Protein AF-A0AAV5A5K4-F1 (afdb_monomer)

Organism: NCBI:txid1419009

pLDDT: mean 89.03, std 18.65, range [32.34, 98.81]

Foldseek 3Di:
DDDDDDDDDDDPDDDFDKFFWWWKAAPVQGEIDTASDPVVLVCCVPPVRIGTPGTQAIAGADDDPQKAFWWWKAAPVLREIDIASDPVVVVCCVPPVRIGTPGGRHIFGADDDPQKAFWWWWAAPVSRYIDTHSDPVVVVVVVVVRIHTPGTRGIGHGHPDDSPDPPPPPDD

Mean predicted aligned error: 7.13 Å

Secondary structure (DSSP, 8-state):
-PPP-------------EEEEEEEEETTTTEEEEES-HHHHHHHHHHS-PEEEEEEEEEESS--TTEEEEEEEEETTTTEEEEES-HHHHHHHHHHS--EEEEEEEEEESS--TT-EEEEEEEETTTTEEEEES-HHHHHHHHHTTPEEEEEEEEEB-TT--TT--------

Structure (mmCIF, N/CA/C/O backbone):
data_AF-A0AAV5A5K4-F1
#
_entry.id   AF-A0AAV5A5K4-F1
#
loop_
_atom_site.group_PDB
_atom_site.id
_atom_site.type_symbol
_atom_site.label_atom_id
_atom_site.label_alt_id
_atom_site.label_comp_id
_atom_site.label_asym_id
_atom_site.label_entity_id
_atom_site.label_seq_id
_atom_site.pdbx_PDB_ins_code
_atom_site.Cartn_x
_atom_site.Cartn_y
_atom_site.Cartn_z
_atom_site.occupancy
_atom_site.B_iso_or_equiv
_atom_site.auth_seq_id
_atom_site.auth_comp_id
_atom_site.auth_asym_id
_atom_site.auth_atom_id
_atom_site.pdbx_PDB_model_num
ATOM 1 N N . MET A 1 1 ? -46.025 -7.151 33.402 1.00 42.62 1 MET A N 1
ATOM 2 C CA . MET A 1 1 ? -44.939 -8.029 32.920 1.00 42.62 1 MET A CA 1
ATOM 3 C C . MET A 1 1 ? -43.964 -7.141 32.166 1.00 42.62 1 MET A C 1
ATOM 5 O O . MET A 1 1 ? -44.207 -6.838 31.008 1.00 42.62 1 MET A O 1
ATOM 9 N N . SER A 1 2 ? -42.960 -6.606 32.864 1.00 39.00 2 SER A N 1
ATOM 10 C CA . SER A 1 2 ? -41.936 -5.749 32.254 1.00 39.00 2 SER A CA 1
ATOM 11 C C . SER A 1 2 ? -40.884 -6.629 31.598 1.00 39.00 2 SER A C 1
ATOM 13 O O . SER A 1 2 ? -40.325 -7.503 32.257 1.00 39.00 2 SER A O 1
ATOM 15 N N . GLN A 1 3 ? -40.636 -6.408 30.311 1.00 32.34 3 GLN A N 1
ATOM 16 C CA . GLN A 1 3 ? -39.497 -6.987 29.606 1.00 32.34 3 GLN A CA 1
ATOM 17 C C . GLN A 1 3 ? -38.243 -6.160 29.929 1.00 32.34 3 GLN A C 1
ATOM 19 O O . GLN A 1 3 ? -38.334 -4.930 29.944 1.00 32.34 3 GLN A O 1
ATOM 24 N N . PRO A 1 4 ? -37.086 -6.785 30.200 1.00 38.81 4 PRO A N 1
ATOM 25 C CA . PRO A 1 4 ? -35.849 -6.046 30.370 1.00 38.81 4 PRO A CA 1
ATOM 26 C C . PRO A 1 4 ? -35.344 -5.543 29.013 1.00 38.81 4 PRO A C 1
ATOM 28 O O . PRO A 1 4 ? -35.124 -6.312 28.080 1.00 38.81 4 PRO A O 1
ATOM 31 N N . HIS A 1 5 ? -35.156 -4.228 28.937 1.00 35.59 5 HIS A N 1
ATOM 32 C CA . HIS A 1 5 ? -34.361 -3.549 27.924 1.00 35.59 5 HIS A CA 1
ATOM 33 C C . HIS A 1 5 ? -32.911 -4.037 28.068 1.00 35.59 5 HIS A C 1
ATOM 35 O O . HIS A 1 5 ? -32.256 -3.736 29.063 1.00 35.59 5 HIS A O 1
ATOM 41 N N . THR A 1 6 ? -32.396 -4.800 27.106 1.00 37.47 6 THR A N 1
ATOM 42 C CA . THR A 1 6 ? -30.953 -5.041 27.006 1.00 37.47 6 THR A CA 1
ATOM 43 C C . THR A 1 6 ? -30.311 -3.784 26.436 1.00 37.47 6 THR A C 1
ATOM 45 O O . THR A 1 6 ? -30.417 -3.506 25.241 1.00 37.47 6 THR A O 1
ATOM 48 N N . THR A 1 7 ? -29.701 -2.987 27.304 1.00 36.94 7 THR A N 1
ATOM 49 C CA . THR A 1 7 ? -28.782 -1.913 26.925 1.00 36.94 7 THR A CA 1
ATOM 50 C C . THR A 1 7 ? -27.572 -2.526 26.226 1.00 36.94 7 THR A C 1
ATOM 52 O O . THR A 1 7 ? -26.907 -3.390 26.794 1.00 36.94 7 THR A O 1
ATOM 55 N N . SER A 1 8 ? -27.296 -2.105 24.989 1.00 40.84 8 SER A N 1
ATOM 56 C CA . SER A 1 8 ? -26.030 -2.408 24.326 1.00 40.84 8 SER A CA 1
ATOM 57 C C . SER A 1 8 ? -24.922 -1.666 25.066 1.00 40.84 8 SER A C 1
ATOM 59 O O . SER A 1 8 ? -24.833 -0.441 24.983 1.00 40.84 8 SER A O 1
ATOM 61 N N . GLU A 1 9 ? -24.106 -2.396 25.815 1.00 39.88 9 GLU A N 1
ATOM 62 C CA . GLU A 1 9 ? -22.885 -1.853 26.396 1.00 39.88 9 GLU A CA 1
ATOM 63 C C . GLU A 1 9 ? -21.951 -1.418 25.260 1.00 39.88 9 GLU A C 1
ATOM 65 O O . GLU A 1 9 ? -21.497 -2.220 24.440 1.00 39.88 9 GLU A O 1
ATOM 70 N N . SER A 1 10 ? -21.697 -0.116 25.194 1.00 40.78 10 SER A N 1
ATOM 71 C CA . SER A 1 10 ? -20.616 0.475 24.420 1.00 40.78 10 SER A CA 1
ATOM 72 C C . SER A 1 10 ? -19.288 -0.081 24.935 1.00 40.78 10 SER A C 1
ATOM 74 O O . SER A 1 10 ? -18.905 0.191 26.072 1.00 40.78 10 SER A O 1
ATOM 76 N N . LYS A 1 11 ? -18.571 -0.856 24.115 1.00 39.72 11 LYS A N 1
ATOM 77 C CA . LYS A 1 11 ? -17.197 -1.268 24.430 1.00 39.72 11 LYS A CA 1
ATOM 78 C C . LYS A 1 11 ? -16.243 -0.087 24.247 1.00 39.72 11 LYS A C 1
ATOM 80 O O . LYS A 1 11 ? -15.640 0.076 23.190 1.00 39.72 11 LYS A O 1
ATOM 85 N N . GLU A 1 12 ? -16.110 0.730 25.283 1.00 41.34 12 GLU A N 1
ATOM 86 C CA . GLU A 1 12 ? -14.943 1.592 25.466 1.00 41.34 12 GLU A CA 1
ATOM 87 C C . GLU A 1 12 ? -13.700 0.733 25.766 1.00 41.34 12 GLU A C 1
ATOM 89 O O . GLU A 1 12 ? -13.736 -0.161 26.611 1.00 41.34 12 GLU A O 1
ATOM 94 N N . GLY A 1 13 ? -12.588 1.020 25.078 1.00 51.56 13 GLY A N 1
ATOM 95 C CA . GLY A 1 13 ? -11.242 0.767 25.607 1.00 51.56 13 GLY A CA 1
ATOM 96 C C . GLY A 1 13 ? -10.570 -0.587 25.342 1.00 51.56 13 GLY A C 1
ATOM 97 O O . GLY A 1 13 ? -9.774 -1.013 26.175 1.00 51.56 13 GLY A O 1
ATOM 98 N N . GLN A 1 14 ? -10.802 -1.268 24.213 1.00 49.69 14 GLN A N 1
ATOM 99 C CA . GLN A 1 14 ? -9.920 -2.387 23.844 1.00 49.69 14 GLN A CA 1
ATOM 100 C C . GLN A 1 14 ? -8.641 -1.861 23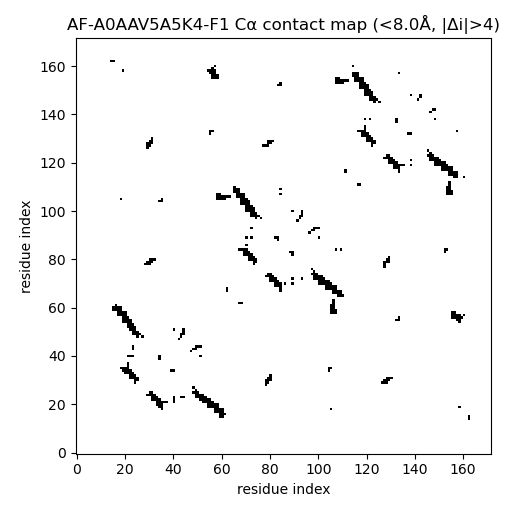.173 1.00 49.69 14 GLN A C 1
ATOM 102 O O . GLN A 1 14 ? -8.684 -1.357 22.053 1.00 49.69 14 GLN A O 1
ATOM 107 N N . ALA A 1 15 ? -7.497 -1.995 23.849 1.00 66.06 15 ALA A N 1
ATOM 108 C CA . ALA A 1 15 ? -6.194 -1.795 23.224 1.00 66.06 15 ALA A CA 1
ATOM 109 C C . ALA A 1 15 ? -5.975 -2.896 22.173 1.00 66.06 15 ALA A C 1
ATOM 111 O O . ALA A 1 15 ? -5.924 -4.082 22.504 1.00 66.06 15 ALA A O 1
ATOM 112 N N . TYR A 1 16 ? -5.889 -2.509 20.903 1.00 79.81 16 TYR A N 1
ATOM 113 C CA . TYR A 1 16 ? -5.593 -3.429 19.809 1.00 79.81 16 TYR A CA 1
ATOM 114 C C . TYR A 1 16 ? -4.083 -3.501 19.581 1.00 79.81 16 TYR A C 1
ATOM 116 O O . TYR A 1 16 ? -3.404 -2.475 19.560 1.00 79.81 16 TYR A O 1
ATOM 124 N N . GLU A 1 17 ? -3.553 -4.709 19.379 1.00 90.75 17 GLU A N 1
ATOM 125 C CA . GLU A 1 17 ? -2.177 -4.874 18.907 1.00 90.75 17 GLU A CA 1
ATOM 126 C C . GLU A 1 17 ? -2.065 -4.343 17.473 1.00 90.75 17 GLU A C 1
ATOM 128 O O . GLU A 1 17 ? -2.820 -4.753 16.584 1.00 90.75 17 GLU A O 1
ATOM 133 N N . LEU A 1 18 ? -1.107 -3.443 17.251 1.00 94.56 18 LEU A N 1
ATOM 134 C CA . LEU A 1 18 ? -0.827 -2.859 15.945 1.00 94.56 18 LEU A CA 1
ATOM 135 C C . LEU A 1 18 ? 0.551 -3.304 15.455 1.00 94.56 18 LEU A C 1
ATOM 137 O O . LEU A 1 18 ? 1.520 -3.283 16.214 1.00 94.56 18 LEU A O 1
ATOM 141 N N . TYR A 1 19 ? 0.644 -3.640 14.174 1.00 96.94 19 TYR A N 1
ATOM 142 C CA . TYR A 1 19 ? 1.912 -3.723 13.465 1.00 96.94 19 TYR A CA 1
ATOM 143 C C . TYR A 1 19 ? 2.330 -2.349 12.951 1.00 96.94 19 TYR A C 1
ATOM 145 O O . TYR A 1 19 ? 1.491 -1.580 12.478 1.00 96.94 19 TYR A O 1
ATOM 153 N N . SER A 1 20 ? 3.631 -2.072 12.977 1.00 97.81 20 SER A N 1
ATOM 154 C CA . SER A 1 20 ? 4.222 -1.039 12.125 1.00 97.81 20 SER A CA 1
ATOM 155 C C . SER A 1 20 ? 4.271 -1.555 10.690 1.00 97.81 20 SER A C 1
ATOM 157 O O . SER A 1 20 ? 4.712 -2.677 10.470 1.00 97.81 20 SER A O 1
ATOM 159 N N . LEU A 1 21 ? 3.843 -0.743 9.726 1.00 98.31 21 LEU A N 1
ATOM 160 C CA . LEU A 1 21 ? 4.004 -1.026 8.303 1.00 98.31 21 LEU A CA 1
ATOM 161 C C . LEU A 1 21 ? 5.272 -0.323 7.810 1.00 98.31 21 LEU A C 1
ATOM 163 O O . LEU A 1 21 ? 5.264 0.883 7.561 1.00 98.31 21 LEU A O 1
ATOM 167 N N . TYR A 1 22 ? 6.373 -1.062 7.748 1.00 98.62 22 TYR A N 1
ATOM 168 C CA . TYR A 1 22 ? 7.670 -0.576 7.292 1.00 98.62 22 TYR A CA 1
ATOM 169 C C . TYR A 1 22 ? 7.707 -0.492 5.770 1.00 98.62 22 TYR A C 1
ATOM 171 O O . TYR A 1 22 ? 7.257 -1.425 5.113 1.00 98.62 22 TYR A O 1
ATOM 179 N N . ARG A 1 23 ? 8.275 0.585 5.224 1.00 98.50 23 ARG A N 1
ATOM 180 C CA . ARG A 1 23 ? 8.441 0.821 3.783 1.00 98.50 23 ARG A CA 1
ATOM 181 C C . ARG A 1 23 ? 9.911 0.810 3.400 1.00 98.50 23 ARG A C 1
ATOM 183 O O . ARG A 1 23 ? 10.750 1.379 4.111 1.00 98.50 23 ARG A O 1
ATOM 190 N N . ALA A 1 24 ? 10.228 0.201 2.269 1.00 98.00 24 ALA A N 1
ATOM 191 C CA . ALA A 1 24 ? 11.541 0.305 1.654 1.00 98.00 24 ALA A CA 1
ATOM 192 C C . ALA A 1 24 ? 11.423 0.390 0.129 1.00 98.00 24 ALA A C 1
ATOM 194 O O . ALA A 1 24 ? 10.447 -0.079 -0.449 1.00 98.00 24 ALA A O 1
ATOM 195 N N . TRP A 1 25 ? 12.430 0.996 -0.495 1.00 97.06 25 TRP A N 1
ATOM 196 C CA . TRP A 1 25 ? 12.497 1.256 -1.933 1.00 97.06 25 TRP A CA 1
ATOM 197 C C . TRP A 1 25 ? 13.787 0.699 -2.528 1.00 97.06 25 TRP A C 1
ATOM 199 O O . TRP A 1 25 ? 14.861 0.896 -1.951 1.00 97.06 25 TRP A O 1
ATOM 209 N N . SER A 1 26 ? 13.710 0.078 -3.702 1.00 94.00 26 SER A N 1
ATOM 210 C CA . SER A 1 26 ? 14.886 -0.280 -4.495 1.00 94.00 26 SER A CA 1
ATOM 211 C C . SER A 1 26 ? 14.948 0.522 -5.794 1.00 94.00 26 SER A C 1
ATOM 213 O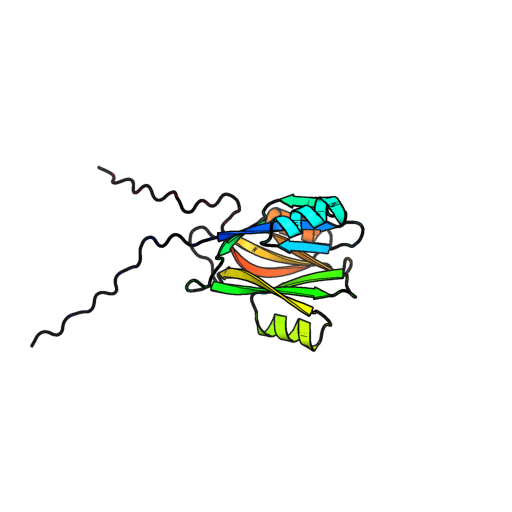 O . SER A 1 26 ? 14.000 0.575 -6.565 1.00 94.00 26 SER A O 1
ATOM 215 N N . SER A 1 27 ? 16.097 1.147 -6.070 1.00 90.44 27 SER A N 1
ATOM 216 C CA . SER A 1 27 ? 16.324 1.863 -7.334 1.00 90.44 27 SER A CA 1
ATOM 217 C C . SER A 1 27 ? 16.906 0.983 -8.442 1.00 90.44 27 SER A C 1
ATOM 219 O O . SER A 1 27 ? 16.823 1.350 -9.614 1.00 90.44 27 SER A O 1
ATOM 221 N N . SER A 1 28 ? 17.523 -0.151 -8.093 1.00 88.44 28 SER A N 1
ATOM 222 C CA . SER A 1 28 ? 18.079 -1.115 -9.056 1.00 88.44 28 SER A CA 1
ATOM 223 C C . SER A 1 28 ? 16.997 -2.003 -9.666 1.00 88.44 28 SER A C 1
ATOM 225 O O . SER A 1 28 ? 17.129 -2.440 -10.808 1.00 88.44 28 SER A O 1
ATOM 227 N N . CYS A 1 29 ? 15.924 -2.225 -8.914 1.00 83.44 29 CYS A N 1
ATOM 228 C CA . CYS A 1 29 ? 14.674 -2.816 -9.353 1.00 83.44 29 CYS A CA 1
ATOM 229 C C . CYS A 1 29 ? 13.553 -1.925 -8.809 1.00 83.44 29 CYS A C 1
ATOM 231 O O . CYS A 1 29 ? 13.278 -2.037 -7.621 1.00 83.44 29 CYS A O 1
ATOM 233 N N . PRO A 1 30 ? 13.003 -0.999 -9.618 1.00 88.62 30 PRO A N 1
ATOM 234 C CA . PRO A 1 30 ? 11.970 -0.059 -9.185 1.00 88.62 30 PRO A CA 1
ATOM 235 C C . PRO A 1 30 ? 10.794 -0.764 -8.492 1.00 88.62 30 PRO A C 1
ATOM 237 O O . PRO A 1 30 ? 9.889 -1.231 -9.166 1.00 88.62 30 PRO A O 1
ATOM 240 N N . ASP A 1 31 ? 10.853 -0.862 -7.164 1.00 93.19 31 ASP A N 1
ATOM 241 C CA . ASP A 1 31 ? 9.903 -1.591 -6.321 1.00 93.19 31 ASP A CA 1
ATOM 242 C C . ASP A 1 31 ? 9.854 -0.960 -4.926 1.00 93.19 31 ASP A C 1
ATOM 244 O O . ASP A 1 31 ? 10.882 -0.823 -4.240 1.00 93.19 31 ASP A O 1
ATOM 248 N N . HIS A 1 32 ? 8.651 -0.584 -4.501 1.00 96.31 32 HIS A N 1
ATOM 249 C CA . HIS A 1 32 ? 8.327 -0.299 -3.113 1.00 96.31 32 HIS A CA 1
ATOM 250 C C . HIS A 1 32 ? 7.654 -1.511 -2.479 1.00 96.31 32 HIS A C 1
ATOM 252 O O . HIS A 1 32 ? 6.558 -1.912 -2.869 1.00 96.31 32 HIS A O 1
ATOM 258 N N . PHE A 1 33 ? 8.220 -2.000 -1.377 1.00 97.12 33 PHE A N 1
ATOM 259 C CA . PHE A 1 33 ? 7.546 -3.004 -0.563 1.00 97.12 33 PHE A CA 1
ATOM 260 C C . PHE A 1 33 ? 7.250 -2.502 0.848 1.00 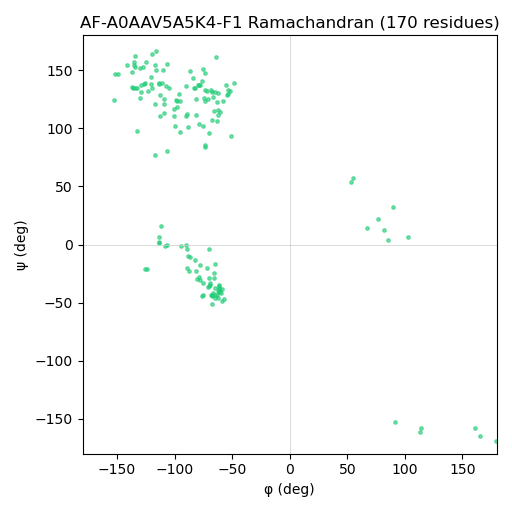97.12 33 PHE A C 1
ATOM 262 O O . PHE A 1 33 ? 7.908 -1.607 1.393 1.00 97.12 33 PHE A O 1
ATOM 269 N N . TYR A 1 34 ? 6.214 -3.108 1.425 1.00 98.44 34 TYR A N 1
ATOM 270 C CA . TYR A 1 34 ? 5.637 -2.779 2.712 1.00 98.44 34 TYR A CA 1
ATOM 271 C C . TYR A 1 34 ? 5.510 -4.059 3.530 1.00 98.44 34 TYR A C 1
ATOM 273 O O . TYR A 1 34 ? 4.909 -5.044 3.096 1.00 98.44 34 TYR A O 1
ATOM 281 N N . THR A 1 35 ? 6.066 -4.060 4.733 1.00 98.50 35 THR A N 1
ATOM 282 C CA . THR A 1 35 ? 6.050 -5.244 5.593 1.00 98.50 35 THR A CA 1
ATOM 283 C C . THR A 1 35 ? 5.725 -4.903 7.035 1.00 98.50 35 THR A C 1
ATOM 285 O O . THR A 1 35 ? 6.052 -3.826 7.525 1.00 98.50 35 THR A O 1
ATOM 288 N N . ASN A 1 36 ? 5.074 -5.837 7.725 1.00 97.94 36 ASN A N 1
ATOM 289 C CA . ASN A 1 36 ? 4.914 -5.813 9.175 1.00 97.94 36 ASN A CA 1
ATOM 290 C C . ASN A 1 36 ? 6.063 -6.517 9.920 1.00 97.94 36 ASN A C 1
ATOM 292 O O . ASN A 1 36 ? 6.084 -6.527 11.152 1.00 97.94 36 ASN A O 1
ATOM 296 N N . ASN A 1 37 ? 6.996 -7.125 9.185 1.00 98.12 37 ASN A N 1
ATOM 297 C CA . ASN A 1 37 ? 8.109 -7.888 9.714 1.00 98.12 37 ASN A CA 1
ATOM 298 C C . ASN A 1 37 ? 9.384 -7.035 9.694 1.00 98.12 37 ASN A C 1
ATOM 300 O O . ASN A 1 37 ? 9.944 -6.748 8.635 1.00 98.12 37 ASN A O 1
ATOM 304 N N . PHE A 1 38 ? 9.851 -6.648 10.881 1.00 97.56 38 PHE A N 1
ATOM 305 C CA . PHE A 1 38 ? 11.065 -5.847 11.024 1.00 97.56 38 PHE A CA 1
ATOM 306 C C . PHE A 1 38 ? 12.308 -6.565 10.480 1.00 97.56 38 PHE A C 1
ATOM 308 O O . PHE A 1 38 ? 13.127 -5.924 9.830 1.00 97.56 38 PHE A O 1
ATOM 315 N N . ASP A 1 39 ? 12.414 -7.884 10.660 1.00 98.38 39 ASP A N 1
ATOM 316 C CA . ASP A 1 39 ? 13.569 -8.659 10.197 1.00 98.38 39 ASP A CA 1
ATOM 317 C C . ASP A 1 39 ? 13.616 -8.734 8.660 1.00 98.38 39 ASP A C 1
ATOM 319 O O . ASP A 1 39 ? 14.691 -8.697 8.062 1.00 98.38 39 ASP A O 1
ATOM 323 N N . GLU A 1 40 ? 12.454 -8.795 7.994 1.00 98.19 40 GLU A N 1
ATOM 324 C CA . GLU A 1 40 ? 12.365 -8.729 6.526 1.00 98.19 40 GLU A CA 1
ATOM 325 C C . GLU A 1 40 ? 12.834 -7.363 6.015 1.00 98.19 40 GLU A C 1
ATOM 327 O O . GLU A 1 40 ? 13.645 -7.285 5.090 1.00 98.19 40 GLU A O 1
ATOM 332 N N . TRP A 1 41 ? 12.360 -6.289 6.651 1.00 98.44 41 TRP A N 1
ATOM 333 C CA . TRP A 1 41 ? 12.753 -4.923 6.315 1.00 98.44 41 TRP A CA 1
ATOM 334 C C . TRP A 1 41 ? 14.253 -4.685 6.538 1.00 98.44 41 TRP A C 1
ATOM 336 O O . TRP A 1 41 ? 14.937 -4.156 5.661 1.00 98.44 41 TRP A O 1
ATOM 346 N N . GLU A 1 42 ? 14.788 -5.130 7.677 1.00 98.31 42 GLU A N 1
ATOM 347 C CA . GLU A 1 42 ? 16.209 -5.018 8.008 1.00 98.31 42 GLU A CA 1
ATOM 348 C C . GLU A 1 42 ? 17.077 -5.821 7.030 1.00 98.31 42 GLU A C 1
ATOM 350 O O . GLU A 1 42 ? 18.081 -5.312 6.523 1.00 98.31 42 GLU A O 1
ATOM 355 N N . ASN A 1 43 ? 16.672 -7.048 6.694 1.00 98.06 43 ASN A N 1
ATOM 356 C CA . ASN A 1 43 ? 17.373 -7.861 5.708 1.00 98.06 43 ASN A CA 1
ATOM 357 C C . ASN A 1 43 ? 17.382 -7.203 4.320 1.00 98.06 43 ASN A C 1
ATOM 359 O O . ASN A 1 43 ? 18.415 -7.211 3.648 1.00 98.06 43 ASN A O 1
ATOM 363 N N . ALA A 1 44 ? 16.267 -6.604 3.893 1.00 96.62 44 ALA A N 1
ATOM 364 C CA . ALA A 1 44 ? 16.199 -5.933 2.600 1.00 96.62 44 ALA A CA 1
ATOM 365 C C . ALA A 1 44 ? 17.207 -4.779 2.492 1.00 96.62 44 ALA A C 1
ATOM 367 O O . ALA A 1 44 ? 17.874 -4.621 1.466 1.00 96.62 44 ALA A O 1
ATOM 368 N N . ILE A 1 45 ? 17.365 -4.015 3.573 1.00 97.38 45 ILE A N 1
ATOM 369 C CA . ILE A 1 45 ? 18.266 -2.861 3.619 1.00 97.38 45 ILE A CA 1
ATOM 370 C C . ILE A 1 45 ? 19.726 -3.289 3.726 1.00 97.38 45 ILE A C 1
ATOM 372 O O . ILE A 1 45 ? 20.588 -2.750 3.035 1.00 97.38 45 ILE A O 1
ATOM 376 N N . ASN A 1 46 ? 20.010 -4.272 4.578 1.00 97.38 46 ASN A N 1
ATOM 377 C CA . ASN A 1 46 ? 21.382 -4.670 4.867 1.00 97.38 46 ASN A CA 1
ATOM 378 C C . ASN A 1 46 ? 21.973 -5.595 3.799 1.00 97.38 46 ASN A C 1
ATOM 380 O O . ASN A 1 46 ? 23.183 -5.572 3.583 1.00 97.38 46 ASN A O 1
ATOM 384 N N . ASN A 1 47 ? 21.136 -6.397 3.131 1.00 97.00 47 ASN A N 1
ATOM 385 C CA . ASN A 1 47 ? 21.607 -7.488 2.277 1.00 97.00 47 ASN A CA 1
ATOM 386 C C . ASN A 1 47 ? 21.075 -7.444 0.839 1.00 97.00 47 ASN A C 1
ATOM 388 O O . ASN A 1 47 ? 21.690 -8.056 -0.032 1.00 97.00 47 ASN A O 1
ATOM 392 N N . LEU A 1 48 ? 19.959 -6.754 0.567 1.00 94.31 48 LEU A N 1
ATOM 393 C CA . LEU A 1 48 ? 19.292 -6.798 -0.746 1.00 94.31 48 LEU A CA 1
ATOM 394 C C . LEU A 1 48 ? 19.330 -5.465 -1.511 1.00 94.31 48 LEU A C 1
ATOM 396 O O . LEU A 1 48 ? 18.817 -5.387 -2.623 1.00 94.31 48 LEU A O 1
ATOM 400 N N . GLY A 1 49 ? 19.966 -4.430 -0.951 1.00 94.56 49 GLY A N 1
ATOM 401 C CA . GLY A 1 49 ? 20.177 -3.146 -1.628 1.00 94.56 49 GLY A CA 1
ATOM 402 C C . GLY A 1 49 ? 18.984 -2.187 -1.589 1.00 94.56 49 GLY A C 1
ATOM 403 O O . GLY A 1 49 ? 19.003 -1.179 -2.295 1.00 94.56 49 GLY A O 1
ATOM 404 N N . TYR A 1 50 ? 17.973 -2.464 -0.762 1.00 96.81 50 TYR A N 1
ATOM 405 C CA . TYR A 1 50 ? 16.868 -1.536 -0.544 1.00 96.81 50 TYR A CA 1
ATOM 406 C C . TYR A 1 50 ? 17.297 -0.369 0.350 1.00 96.81 50 TYR A C 1
ATOM 408 O O . TYR A 1 50 ? 18.138 -0.491 1.240 1.00 96.81 50 TYR A O 1
ATOM 416 N N . LYS A 1 51 ? 16.658 0.780 0.159 1.00 97.94 51 LYS A N 1
ATOM 417 C CA . LYS A 1 51 ? 16.719 1.912 1.074 1.00 97.94 51 LYS A CA 1
ATOM 418 C C . LYS A 1 51 ? 15.494 1.886 1.980 1.00 97.94 51 LYS A C 1
ATOM 420 O O . LYS A 1 51 ? 14.365 1.936 1.501 1.00 97.94 51 LYS A O 1
ATOM 425 N N . GLY A 1 52 ? 15.720 1.865 3.289 1.00 97.38 52 GLY A N 1
ATOM 426 C CA . GLY A 1 52 ? 14.652 2.013 4.271 1.00 97.38 52 GLY A CA 1
ATOM 427 C C . GLY A 1 52 ? 14.049 3.411 4.235 1.00 97.38 52 GLY A C 1
ATOM 428 O O . GLY A 1 52 ? 14.775 4.405 4.291 1.00 97.38 52 GLY A O 1
ATOM 429 N N . GLU A 1 53 ? 12.722 3.483 4.181 1.00 97.62 53 GLU A N 1
ATOM 430 C CA . GLU A 1 53 ? 11.967 4.742 4.164 1.00 97.62 53 GLU A CA 1
ATOM 431 C C . GLU A 1 53 ? 11.129 4.954 5.433 1.00 97.62 53 GLU A C 1
ATOM 433 O O . GLU A 1 53 ? 10.394 5.931 5.554 1.00 97.62 53 GLU A O 1
ATOM 438 N N . GLY A 1 54 ? 11.293 4.069 6.420 1.00 96.69 54 GLY A N 1
ATOM 439 C CA . GLY A 1 54 ? 10.693 4.182 7.744 1.00 96.69 54 GLY A CA 1
ATOM 440 C C . GLY A 1 54 ? 9.335 3.494 7.848 1.00 96.69 54 GLY A C 1
ATOM 441 O O . GLY A 1 54 ? 9.073 2.502 7.174 1.00 96.69 54 GLY A O 1
ATOM 442 N N . ILE A 1 55 ? 8.491 3.994 8.751 1.00 98.12 55 ILE A N 1
ATOM 443 C CA . ILE A 1 55 ? 7.163 3.441 9.040 1.00 98.12 55 ILE A CA 1
ATOM 444 C C . ILE A 1 55 ? 6.119 4.293 8.320 1.00 98.12 55 ILE A C 1
ATOM 446 O O . ILE A 1 55 ? 5.951 5.467 8.651 1.00 98.12 55 ILE A O 1
ATOM 450 N N . THR A 1 56 ? 5.390 3.699 7.377 1.00 98.19 56 THR A N 1
ATOM 451 C CA . THR A 1 56 ? 4.279 4.359 6.674 1.00 98.19 56 THR A CA 1
ATOM 452 C C . THR A 1 56 ? 3.124 4.656 7.619 1.00 98.19 56 THR A C 1
ATOM 454 O O . THR A 1 56 ? 2.542 5.731 7.558 1.00 98.19 56 THR A O 1
ATOM 457 N N . GLY A 1 57 ? 2.799 3.715 8.503 1.00 98.00 57 GLY A N 1
ATOM 458 C CA . GLY A 1 57 ? 1.716 3.831 9.471 1.00 98.00 57 GLY A CA 1
ATOM 459 C C . GLY A 1 57 ? 1.601 2.575 10.325 1.00 98.00 57 GLY A C 1
ATOM 460 O O . GLY A 1 57 ? 2.483 1.713 10.296 1.00 98.00 57 GLY A O 1
ATOM 461 N N . LYS A 1 58 ? 0.511 2.466 11.083 1.00 97.88 58 LYS A N 1
ATOM 462 C CA . LYS A 1 58 ? 0.217 1.300 11.917 1.00 97.88 58 LYS A CA 1
ATOM 463 C C . LYS A 1 58 ? -1.105 0.653 11.531 1.00 97.88 58 LYS A C 1
ATOM 465 O O . LYS A 1 58 ? -2.102 1.342 11.309 1.00 97.88 58 LYS A O 1
ATOM 470 N N . ILE A 1 59 ? -1.114 -0.675 11.493 1.00 97.56 59 ILE A N 1
ATOM 471 C CA . ILE A 1 59 ? -2.260 -1.488 11.073 1.00 97.56 59 ILE A CA 1
ATOM 472 C C . ILE A 1 59 ? -2.626 -2.512 12.151 1.00 97.56 59 ILE A C 1
ATOM 474 O O . ILE A 1 59 ? -1.723 -3.103 12.748 1.00 97.56 59 ILE A O 1
ATOM 478 N N . PRO A 1 60 ? -3.919 -2.744 12.436 1.00 96.88 60 PRO A N 1
ATOM 479 C CA . PRO A 1 60 ? -4.342 -3.832 13.307 1.00 96.88 60 PRO A CA 1
ATOM 480 C C . PRO A 1 60 ? -3.749 -5.182 12.900 1.00 96.88 60 PRO A C 1
ATOM 482 O O . PRO A 1 60 ? -3.781 -5.581 11.735 1.00 96.88 60 PRO A O 1
ATOM 485 N N . LYS A 1 61 ? -3.206 -5.901 13.885 1.00 96.19 61 LYS A N 1
ATOM 486 C CA . LYS A 1 61 ? -2.632 -7.238 13.689 1.00 96.19 61 LYS A CA 1
ATOM 487 C C . LYS A 1 61 ? -3.692 -8.303 13.428 1.00 96.19 61 LYS A C 1
ATOM 489 O O . LYS A 1 61 ? -3.467 -9.220 12.646 1.00 96.19 61 LYS A O 1
ATOM 494 N N . ASN A 1 62 ? -4.834 -8.178 14.092 1.00 94.38 62 ASN A N 1
ATOM 495 C CA . ASN A 1 62 ? -5.961 -9.094 13.984 1.00 94.38 62 ASN A CA 1
ATOM 496 C C . ASN A 1 62 ? -7.193 -8.348 13.479 1.00 94.38 62 ASN A C 1
ATOM 498 O O . ASN A 1 62 ? -7.257 -7.121 13.567 1.00 94.38 62 ASN A O 1
ATOM 502 N N . TYR A 1 63 ? -8.185 -9.111 13.019 1.00 94.75 63 TYR A N 1
ATOM 503 C CA . TYR A 1 63 ? -9.491 -8.563 12.688 1.00 94.75 63 TYR A CA 1
ATOM 504 C C . TYR A 1 63 ? -10.064 -7.784 13.873 1.00 94.75 63 TYR A C 1
ATOM 506 O O . TYR A 1 63 ? -10.171 -8.295 14.992 1.00 94.75 63 TYR A O 1
ATOM 514 N N . ILE A 1 64 ? -10.484 -6.566 13.576 1.00 92.25 64 ILE A N 1
ATOM 515 C CA . ILE A 1 64 ? -11.341 -5.740 14.417 1.00 92.25 64 ILE A CA 1
ATOM 516 C C . ILE A 1 64 ? -12.561 -5.330 13.580 1.00 92.25 64 ILE A C 1
ATOM 518 O O . ILE A 1 64 ? -12.478 -5.356 12.346 1.00 92.25 64 ILE A O 1
ATOM 522 N N . PRO A 1 65 ? -13.701 -4.978 14.200 1.00 91.12 65 PRO A N 1
ATOM 523 C CA . PRO A 1 65 ? -14.864 -4.506 13.455 1.00 91.12 65 PRO A CA 1
ATOM 524 C C . PRO A 1 65 ? -14.491 -3.422 12.433 1.00 91.12 65 PRO A C 1
ATOM 526 O O . PRO A 1 65 ? -13.650 -2.569 12.712 1.00 91.12 65 PRO A O 1
ATOM 529 N N . ASP A 1 66 ? -15.096 -3.501 11.248 1.00 92.06 66 ASP A N 1
ATOM 530 C CA . ASP A 1 66 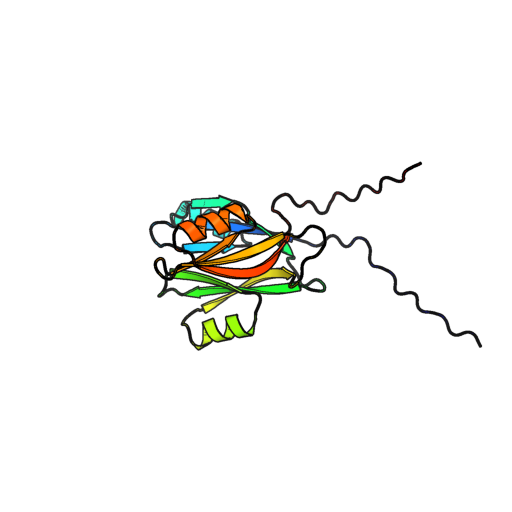? -14.901 -2.573 10.122 1.00 92.06 66 ASP A CA 1
ATOM 531 C C . ASP A 1 66 ? -13.507 -2.588 9.470 1.00 92.06 66 ASP A C 1
ATOM 533 O O . ASP A 1 66 ? -13.179 -1.718 8.655 1.00 92.06 66 ASP A O 1
ATOM 537 N N . THR A 1 67 ? -12.699 -3.612 9.765 1.00 97.38 67 THR A N 1
ATOM 538 C CA . THR A 1 67 ? -11.453 -3.880 9.038 1.00 97.38 67 THR A CA 1
ATOM 539 C C . THR A 1 67 ? -11.546 -5.088 8.120 1.00 97.38 67 THR A C 1
ATOM 541 O O . THR A 1 67 ? -12.328 -6.015 8.329 1.00 97.38 67 THR A O 1
ATOM 544 N N . THR A 1 68 ? -10.702 -5.087 7.096 1.00 98.12 68 THR A N 1
ATOM 545 C CA . THR A 1 68 ? -10.528 -6.190 6.149 1.00 98.12 68 THR A CA 1
ATOM 546 C C . THR A 1 68 ? -9.044 -6.556 6.057 1.00 98.12 68 THR A C 1
ATOM 548 O O . THR A 1 68 ? -8.200 -5.686 6.304 1.00 98.12 68 THR A O 1
ATOM 551 N N . PRO A 1 69 ? -8.690 -7.813 5.727 1.00 98.62 69 PRO A N 1
ATOM 552 C CA . PRO A 1 69 ? -7.304 -8.177 5.463 1.00 98.62 69 PRO A CA 1
ATOM 553 C C . PRO A 1 69 ? -6.685 -7.293 4.377 1.00 98.62 69 PRO A C 1
ATOM 555 O O . PRO A 1 69 ? -7.311 -7.034 3.348 1.00 98.62 69 PRO A O 1
ATOM 558 N N . PHE A 1 70 ? -5.444 -6.871 4.596 1.00 98.69 70 PHE A N 1
ATOM 559 C CA . PHE A 1 70 ? -4.616 -6.214 3.595 1.00 98.69 70 PHE A CA 1
ATOM 560 C C . PHE A 1 70 ? -3.661 -7.252 3.009 1.00 98.69 70 PHE A C 1
ATOM 562 O O . PHE A 1 70 ? -2.707 -7.693 3.658 1.00 98.69 70 PHE A O 1
ATOM 569 N N . TYR A 1 71 ? -3.996 -7.721 1.812 1.00 98.75 71 TYR A N 1
ATOM 570 C CA . TYR A 1 71 ? -3.275 -8.780 1.120 1.00 98.75 71 TYR A CA 1
ATOM 571 C C . TYR A 1 71 ? -2.010 -8.217 0.481 1.00 98.75 71 TYR A C 1
ATOM 573 O O . TYR A 1 71 ? -2.079 -7.160 -0.138 1.00 98.75 71 TYR A O 1
ATOM 581 N N . ARG A 1 72 ? -0.895 -8.942 0.594 1.00 98.69 72 ARG A N 1
ATOM 582 C CA . ARG A 1 72 ? 0.348 -8.690 -0.145 1.00 98.69 72 ARG A CA 1
ATOM 583 C C . ARG A 1 72 ? 0.529 -9.759 -1.208 1.00 98.69 72 ARG A C 1
ATOM 585 O O . ARG A 1 72 ? 0.319 -10.946 -0.945 1.00 98.69 72 ARG A O 1
ATOM 592 N N . LEU A 1 73 ? 0.917 -9.335 -2.400 1.00 98.56 73 LEU A N 1
ATOM 593 C CA . LEU A 1 73 ? 1.265 -10.204 -3.509 1.00 98.56 73 LEU A CA 1
ATOM 594 C C . LEU A 1 73 ? 2.555 -9.720 -4.164 1.00 98.56 73 LEU A C 1
ATOM 596 O O . LEU A 1 73 ? 2.834 -8.525 -4.168 1.00 98.56 73 LEU A O 1
ATOM 600 N N . TYR A 1 74 ? 3.289 -10.643 -4.775 1.00 97.88 74 TYR A N 1
ATOM 601 C CA . TYR A 1 74 ? 4.527 -10.345 -5.486 1.00 97.88 74 TYR A CA 1
ATOM 602 C C . TYR A 1 74 ? 4.520 -10.939 -6.896 1.00 97.88 74 TYR A C 1
ATOM 604 O O . TYR A 1 74 ? 4.119 -12.090 -7.092 1.00 97.88 74 TYR A O 1
ATOM 612 N N . SER A 1 75 ? 4.981 -10.174 -7.884 1.00 96.56 75 SER A N 1
ATOM 613 C CA . SER A 1 75 ? 5.236 -10.669 -9.239 1.00 96.56 75 SER A CA 1
ATOM 614 C C . SER A 1 75 ? 6.733 -10.653 -9.533 1.00 96.56 75 SER A C 1
ATOM 616 O O . SER A 1 75 ? 7.322 -9.597 -9.740 1.00 96.56 75 SER A O 1
ATOM 618 N N . ALA A 1 76 ? 7.352 -11.833 -9.630 1.00 94.06 76 ALA A N 1
ATOM 619 C CA . ALA A 1 76 ? 8.776 -11.951 -9.961 1.00 94.06 76 ALA A CA 1
ATOM 620 C C . ALA A 1 76 ? 9.105 -11.475 -11.389 1.00 94.06 76 ALA A C 1
ATOM 622 O O . ALA A 1 76 ? 10.215 -11.022 -11.649 1.00 94.06 76 ALA A O 1
ATOM 623 N N . SER A 1 77 ? 8.155 -11.578 -12.327 1.00 92.56 77 SER A N 1
ATOM 624 C CA . SER A 1 77 ? 8.346 -11.105 -13.704 1.00 92.56 77 SER A CA 1
ATOM 625 C C . SER A 1 77 ? 8.272 -9.586 -13.827 1.00 92.56 77 SER A C 1
ATOM 627 O O . SER A 1 77 ? 8.957 -9.023 -14.675 1.00 92.56 77 SER A O 1
ATOM 629 N N . ALA A 1 78 ? 7.438 -8.940 -13.008 1.00 90.81 78 ALA A N 1
ATOM 630 C CA . ALA A 1 78 ? 7.330 -7.484 -12.956 1.00 90.81 78 ALA A CA 1
ATOM 631 C C . ALA A 1 78 ? 8.344 -6.860 -11.985 1.00 90.81 78 ALA A C 1
ATOM 633 O O . ALA A 1 78 ? 8.724 -5.713 -12.164 1.00 90.81 78 ALA A O 1
ATOM 634 N N . THR A 1 79 ? 8.820 -7.642 -11.011 1.00 92.38 79 THR A N 1
ATOM 635 C CA . THR A 1 79 ? 9.534 -7.158 -9.822 1.00 92.38 79 THR A CA 1
ATOM 636 C C . THR A 1 79 ? 8.721 -6.085 -9.096 1.00 92.38 79 THR A C 1
ATOM 638 O O . THR A 1 79 ? 9.215 -4.993 -8.873 1.00 92.38 79 THR A O 1
ATOM 641 N N . ASP A 1 80 ? 7.468 -6.413 -8.765 1.00 95.12 80 ASP A N 1
ATOM 642 C CA . ASP A 1 80 ? 6.503 -5.489 -8.153 1.00 95.12 80 ASP A CA 1
ATOM 643 C C . ASP A 1 80 ? 5.771 -6.151 -6.985 1.00 95.12 80 ASP A C 1
ATOM 645 O O . ASP A 1 80 ? 5.274 -7.285 -7.109 1.00 95.12 80 ASP A O 1
ATOM 649 N N . HIS A 1 81 ? 5.663 -5.420 -5.877 1.00 96.88 81 HIS A N 1
ATOM 650 C CA . HIS A 1 81 ? 4.766 -5.751 -4.780 1.00 96.88 81 HIS A CA 1
ATOM 651 C C . HIS A 1 81 ? 3.432 -5.011 -4.883 1.00 96.88 81 HIS A C 1
ATOM 653 O O . HIS A 1 81 ? 3.335 -3.788 -4.821 1.00 96.88 81 HIS A O 1
ATOM 659 N N . PHE A 1 82 ? 2.356 -5.790 -4.896 1.00 97.38 82 PHE A N 1
ATOM 660 C CA . PHE A 1 82 ? 0.991 -5.294 -4.959 1.00 97.38 82 PHE A CA 1
ATOM 661 C C . PHE A 1 82 ? 0.246 -5.547 -3.643 1.00 97.38 82 PHE A C 1
ATOM 663 O O . PHE A 1 82 ? 0.355 -6.626 -3.052 1.00 97.38 82 PHE A O 1
ATOM 670 N N . TYR A 1 83 ? -0.543 -4.564 -3.194 1.00 98.62 83 TYR A N 1
ATOM 671 C CA . TYR A 1 83 ? -1.296 -4.639 -1.946 1.00 98.62 83 TYR A CA 1
ATOM 672 C C . TYR A 1 83 ? -2.747 -4.212 -2.135 1.00 98.62 83 TYR A C 1
ATOM 674 O O . TYR A 1 83 ? -3.052 -3.176 -2.729 1.00 98.62 83 TYR A O 1
ATOM 682 N N . THR A 1 84 ? -3.678 -4.981 -1.577 1.00 98.56 84 THR A N 1
ATOM 683 C CA . THR A 1 84 ? -5.099 -4.643 -1.683 1.00 98.56 84 THR A CA 1
ATOM 684 C C . THR A 1 84 ? -5.922 -5.145 -0.508 1.00 98.56 84 THR A C 1
ATOM 686 O O . THR A 1 84 ? -5.655 -6.199 0.063 1.00 98.56 84 THR A O 1
ATOM 689 N N . ALA A 1 85 ? -6.946 -4.375 -0.148 1.00 98.12 85 ALA A N 1
ATOM 690 C CA . ALA A 1 85 ? -8.012 -4.780 0.764 1.00 98.12 85 ALA A CA 1
ATOM 691 C C . ALA A 1 85 ? -9.188 -5.466 0.039 1.00 98.12 85 ALA A C 1
ATOM 693 O O . ALA A 1 85 ? -10.083 -6.027 0.678 1.00 98.12 85 ALA A O 1
ATOM 694 N N . ASN A 1 86 ? -9.206 -5.425 -1.298 1.00 98.00 86 ASN A N 1
ATOM 695 C CA . ASN A 1 86 ? -10.244 -6.018 -2.124 1.00 98.00 86 ASN A CA 1
ATOM 696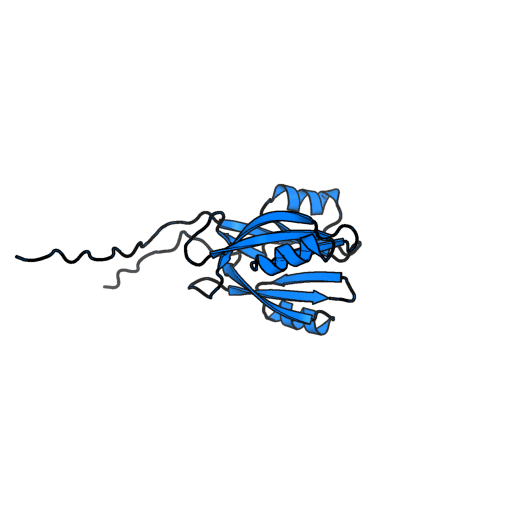 C C . ASN A 1 86 ? -9.872 -7.461 -2.483 1.00 98.00 86 ASN A C 1
ATOM 698 O O . ASN A 1 86 ? -8.981 -7.722 -3.291 1.00 98.00 86 ASN A O 1
ATOM 702 N N . LYS A 1 87 ? -10.609 -8.417 -1.912 1.00 97.62 87 LYS A N 1
ATOM 703 C CA . LYS A 1 87 ? -10.386 -9.846 -2.155 1.00 97.62 87 LYS A CA 1
ATOM 704 C C . LYS A 1 87 ? -10.516 -10.233 -3.635 1.00 97.62 87 LYS A C 1
ATOM 706 O O . LYS A 1 87 ? -9.723 -11.040 -4.102 1.00 97.62 87 LYS A O 1
ATOM 711 N N . ALA A 1 88 ? -11.460 -9.650 -4.374 1.00 98.38 88 ALA A N 1
ATOM 712 C CA . ALA A 1 88 ? -11.626 -9.948 -5.797 1.00 98.38 88 ALA A CA 1
ATOM 713 C C . ALA A 1 88 ? -10.459 -9.399 -6.638 1.00 98.38 88 ALA A C 1
ATOM 715 O O . ALA A 1 88 ? -10.057 -10.021 -7.617 1.00 98.38 88 ALA A O 1
ATOM 716 N N . GLU A 1 89 ? -9.883 -8.259 -6.242 1.00 98.44 89 GLU A N 1
ATOM 717 C CA . GLU A 1 89 ? -8.689 -7.698 -6.888 1.00 98.44 89 GLU A CA 1
ATOM 718 C C . GLU A 1 89 ? -7.458 -8.581 -6.634 1.00 98.44 89 GLU A C 1
ATOM 720 O O . GLU A 1 89 ? -6.729 -8.897 -7.571 1.00 98.44 89 GLU A O 1
ATOM 725 N N . MET A 1 90 ? -7.287 -9.060 -5.396 1.00 98.50 90 MET A N 1
ATOM 726 C CA . MET A 1 90 ? -6.255 -10.040 -5.037 1.00 98.50 90 MET A CA 1
ATOM 727 C C . MET A 1 90 ? -6.399 -11.335 -5.850 1.00 98.50 90 MET A C 1
ATOM 729 O O . MET A 1 90 ? -5.430 -11.804 -6.446 1.00 98.50 90 MET A O 1
ATOM 733 N N . GLU A 1 91 ? -7.612 -11.893 -5.924 1.00 98.56 91 GLU A N 1
ATOM 734 C CA . GLU A 1 91 ? -7.889 -13.119 -6.683 1.00 98.56 91 GLU A CA 1
ATOM 735 C C . GLU A 1 91 ? -7.624 -12.931 -8.179 1.00 98.56 91 GLU A C 1
ATOM 737 O O . GLU A 1 91 ? -7.031 -13.807 -8.806 1.00 98.56 91 GLU A O 1
ATOM 742 N N . ASN A 1 92 ? -7.992 -11.780 -8.748 1.00 98.56 92 ASN A N 1
ATOM 743 C CA . ASN A 1 92 ? -7.694 -11.461 -10.139 1.00 98.56 92 ASN A CA 1
ATOM 744 C C . ASN A 1 92 ? -6.184 -11.326 -10.392 1.00 98.56 92 ASN A C 1
ATOM 746 O O . ASN A 1 92 ? -5.684 -11.865 -11.378 1.00 98.56 92 ASN A O 1
ATOM 750 N N . ALA A 1 93 ? -5.454 -10.646 -9.503 1.00 98.06 93 ALA A N 1
ATOM 751 C CA . ALA A 1 93 ? -4.005 -10.502 -9.619 1.00 98.06 93 ALA A CA 1
ATOM 752 C C . ALA A 1 93 ? -3.299 -11.867 -9.602 1.00 98.06 93 ALA A C 1
ATOM 754 O O . ALA A 1 93 ? -2.418 -12.126 -10.427 1.00 98.06 93 ALA A O 1
ATOM 755 N N . PHE A 1 94 ? -3.753 -12.767 -8.726 1.00 98.06 94 PHE A N 1
ATOM 756 C CA . PHE A 1 94 ? -3.245 -14.132 -8.643 1.00 98.06 94 PHE A CA 1
ATOM 757 C C . PHE A 1 94 ? -3.589 -14.978 -9.873 1.00 98.06 94 PHE A C 1
ATOM 759 O O . PHE A 1 94 ? -2.714 -15.601 -10.470 1.00 98.06 94 PHE A O 1
ATOM 766 N N . GLN A 1 95 ? -4.862 -15.014 -10.264 1.00 98.19 95 GLN A N 1
ATOM 767 C CA . GLN A 1 95 ? -5.335 -15.944 -11.291 1.00 98.19 95 GLN A CA 1
ATOM 768 C C . GLN A 1 95 ? -4.983 -15.497 -12.711 1.00 98.19 95 GLN A C 1
ATOM 770 O O . GLN A 1 95 ? -4.785 -16.346 -13.579 1.00 98.19 95 GLN A O 1
ATOM 775 N N . ASN A 1 96 ? -4.909 -14.184 -12.952 1.00 98.00 96 ASN A N 1
ATOM 776 C CA . ASN A 1 96 ? -4.873 -13.635 -14.307 1.00 98.00 96 ASN A CA 1
ATOM 777 C C . ASN A 1 96 ? -3.660 -12.743 -14.595 1.00 98.00 96 ASN A C 1
ATOM 779 O O . ASN A 1 96 ? -3.341 -12.549 -15.766 1.00 98.00 96 ASN A O 1
ATOM 783 N N . LEU A 1 97 ? -2.993 -12.188 -13.574 1.00 96.44 97 LEU A N 1
ATOM 784 C CA . LEU A 1 97 ? -1.935 -11.181 -13.765 1.00 96.44 97 LEU A CA 1
ATOM 785 C C . LEU A 1 97 ? -0.534 -11.662 -13.354 1.00 96.44 97 LEU A C 1
ATOM 787 O O . LEU A 1 97 ? 0.425 -10.905 -13.462 1.00 96.44 97 LEU A O 1
ATOM 791 N N . GLY A 1 98 ? -0.394 -12.916 -12.912 1.00 96.81 98 GLY A N 1
ATOM 792 C CA . GLY A 1 98 ? 0.910 -13.515 -12.607 1.00 96.81 98 GLY A CA 1
ATOM 793 C C . GLY A 1 98 ? 1.527 -13.064 -11.280 1.00 96.81 98 GLY A C 1
ATOM 794 O O . GLY A 1 98 ? 2.740 -13.171 -11.106 1.00 96.81 98 GLY A O 1
ATOM 795 N N . TYR A 1 99 ? 0.716 -12.566 -10.346 1.00 98.31 99 TYR A N 1
ATOM 796 C CA . TYR A 1 99 ? 1.151 -12.305 -8.975 1.00 98.31 99 TYR A CA 1
ATOM 797 C C . TYR A 1 99 ? 1.008 -13.562 -8.117 1.00 98.31 99 TYR A C 1
ATOM 799 O O . TYR A 1 99 ? 0.104 -14.363 -8.319 1.00 98.31 99 TYR A O 1
ATOM 807 N N . THR A 1 100 ? 1.869 -13.727 -7.120 1.00 98.56 100 THR A N 1
ATOM 808 C CA . THR A 1 100 ? 1.773 -14.791 -6.115 1.00 98.56 100 THR A CA 1
ATOM 809 C C . THR A 1 100 ? 1.375 -14.181 -4.772 1.00 98.56 100 THR A C 1
ATOM 811 O O . THR A 1 100 ? 2.054 -13.261 -4.318 1.00 98.56 100 THR A O 1
ATOM 814 N N . PRO A 1 101 ? 0.297 -14.650 -4.117 1.00 98.12 101 PRO A N 1
ATOM 815 C CA . PRO A 1 101 ? -0.052 -14.206 -2.774 1.00 98.12 101 PRO A CA 1
ATOM 816 C C . PRO A 1 101 ? 1.033 -14.556 -1.757 1.00 98.12 101 PRO A C 1
ATOM 818 O O . PRO A 1 101 ? 1.440 -15.711 -1.649 1.00 98.12 101 PRO A O 1
ATOM 821 N N . GLU A 1 102 ? 1.438 -13.569 -0.964 1.00 98.38 102 GLU A N 1
ATOM 822 C CA . GLU A 1 102 ? 2.417 -13.724 0.120 1.00 98.38 102 GLU A CA 1
ATOM 823 C C . GLU A 1 102 ? 1.770 -13.674 1.512 1.00 98.38 102 GLU A C 1
ATOM 825 O O . GLU A 1 102 ? 2.435 -13.830 2.533 1.00 98.38 102 GLU A O 1
ATOM 830 N N . GLY A 1 103 ? 0.448 -13.494 1.558 1.00 97.00 103 GLY A N 1
ATOM 831 C CA . GLY A 1 103 ? -0.348 -13.523 2.777 1.00 97.00 103 GLY A CA 1
ATOM 832 C C . GLY A 1 103 ? -0.968 -12.173 3.118 1.00 97.00 103 GLY A C 1
ATOM 833 O O . GLY A 1 103 ? -1.223 -11.333 2.257 1.00 97.00 103 GLY A O 1
ATOM 834 N N . THR A 1 104 ? -1.293 -12.002 4.396 1.00 98.31 104 THR A N 1
ATOM 835 C CA . THR A 1 104 ? -1.926 -10.797 4.944 1.00 98.31 104 THR A CA 1
ATOM 836 C C . THR A 1 104 ? -0.909 -10.051 5.799 1.00 98.31 104 THR A C 1
ATOM 838 O O . THR A 1 104 ? -0.429 -10.607 6.785 1.00 98.31 104 THR A O 1
ATOM 841 N N . VAL A 1 105 ? -0.602 -8.796 5.456 1.00 97.81 105 VAL A N 1
ATOM 842 C CA . VAL A 1 105 ? 0.342 -7.967 6.240 1.00 97.81 105 VAL A CA 1
ATOM 843 C C . VAL A 1 105 ? -0.301 -7.396 7.507 1.00 97.81 105 VAL A C 1
ATOM 845 O O . VAL A 1 105 ? 0.375 -6.988 8.445 1.00 97.81 105 VAL A O 1
ATOM 848 N N . GLY A 1 106 ? -1.628 -7.387 7.557 1.00 98.19 106 GLY A N 1
ATOM 849 C CA . GLY A 1 106 ? -2.437 -6.959 8.690 1.00 98.19 106 GLY A CA 1
ATOM 850 C C . GLY A 1 106 ? -3.849 -6.641 8.219 1.00 98.19 106 GLY A C 1
ATOM 851 O O . GLY A 1 106 ? -4.276 -7.106 7.163 1.00 98.19 106 GLY A O 1
ATOM 852 N N . TYR A 1 107 ? -4.570 -5.838 8.987 1.00 98.56 107 TYR A N 1
ATOM 853 C CA . TYR A 1 107 ? -5.937 -5.436 8.677 1.00 98.56 107 TYR A CA 1
ATOM 854 C C . TYR A 1 107 ? -6.011 -3.918 8.552 1.00 98.56 107 TYR A C 1
ATOM 856 O O . TYR A 1 107 ? -5.328 -3.208 9.283 1.00 98.56 107 TYR A O 1
ATOM 864 N N . ILE A 1 108 ? -6.830 -3.411 7.634 1.00 98.50 108 ILE A N 1
ATOM 865 C CA . ILE A 1 108 ? -7.030 -1.969 7.432 1.00 98.50 108 ILE A CA 1
ATOM 866 C C . ILE A 1 108 ? -8.517 -1.638 7.414 1.00 98.50 108 ILE A C 1
ATOM 868 O O . ILE A 1 108 ? -9.337 -2.486 7.056 1.00 98.50 108 ILE A O 1
ATOM 872 N N . TYR A 1 109 ? -8.875 -0.417 7.808 1.00 98.25 109 TYR A N 1
ATOM 873 C CA . TYR A 1 109 ? -10.269 0.019 7.790 1.00 98.25 109 TYR A CA 1
ATOM 874 C C . TYR A 1 109 ? -10.713 0.338 6.364 1.00 98.25 109 TYR A C 1
ATOM 876 O O . TYR A 1 109 ? -9.969 0.948 5.592 1.00 98.25 109 TYR A O 1
ATOM 884 N N . THR A 1 110 ? -11.946 -0.032 6.020 1.00 95.12 110 THR A N 1
ATOM 885 C CA . THR A 1 110 ? -12.540 0.286 4.707 1.00 95.12 110 THR A CA 1
ATOM 886 C C . THR A 1 110 ? -13.225 1.652 4.674 1.00 95.12 110 THR A C 1
ATOM 888 O O . THR A 1 110 ? -13.586 2.140 3.606 1.00 95.12 110 THR A 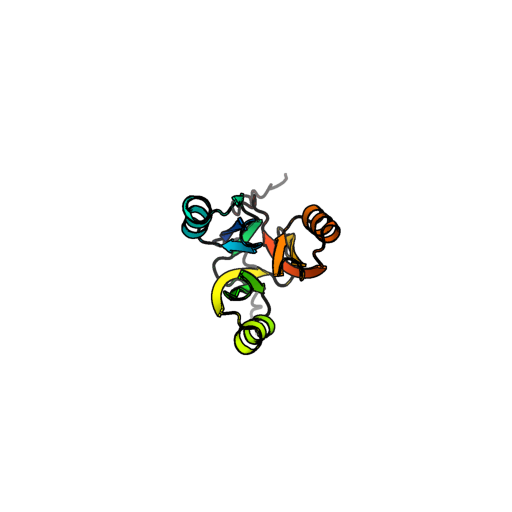O 1
ATOM 891 N N . CYS A 1 111 ? -13.413 2.280 5.833 1.00 95.38 111 CYS A N 1
ATOM 892 C CA . CYS A 1 111 ? -13.941 3.630 5.985 1.00 95.38 111 CYS A CA 1
ATOM 893 C C . CYS A 1 111 ? -13.108 4.413 7.005 1.00 95.38 111 CYS A C 1
ATOM 895 O O . CYS A 1 111 ? -12.422 3.831 7.847 1.00 95.38 111 CYS A O 1
ATOM 897 N N . GLN A 1 112 ? -13.148 5.742 6.924 1.00 96.50 112 GLN A N 1
ATOM 898 C CA . GLN A 1 112 ? -12.391 6.576 7.846 1.00 96.50 112 GLN A CA 1
ATOM 899 C C . GLN A 1 112 ? -13.004 6.526 9.245 1.00 96.50 112 GLN A C 1
ATOM 901 O O . GLN A 1 112 ? -14.170 6.878 9.432 1.00 96.50 112 GLN A O 1
ATOM 906 N N . ILE A 1 113 ? -12.187 6.172 10.234 1.00 93.38 113 ILE A N 1
ATOM 907 C CA . ILE A 1 113 ? -12.536 6.278 11.651 1.00 93.38 113 ILE A CA 1
ATOM 908 C C . ILE A 1 113 ? -11.622 7.282 12.365 1.00 93.38 113 ILE A C 1
ATOM 910 O O . ILE A 1 113 ? -10.571 7.679 11.847 1.00 93.38 113 ILE A O 1
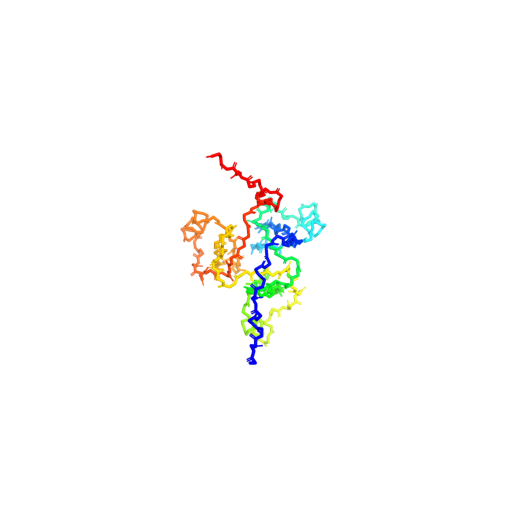ATOM 914 N N . LYS A 1 114 ? -11.998 7.689 13.584 1.00 91.81 114 LYS A N 1
ATOM 915 C CA . LYS A 1 114 ? -11.200 8.617 14.399 1.00 91.81 114 LYS A CA 1
ATOM 916 C C . LYS A 1 114 ? -9.766 8.097 14.572 1.00 91.81 114 LYS A C 1
ATOM 918 O O . LYS A 1 114 ? -9.557 6.964 14.994 1.00 91.81 114 LYS A O 1
ATOM 923 N N . GLY A 1 115 ? -8.791 8.959 14.284 1.00 92.19 115 GLY A N 1
ATOM 924 C CA . GLY A 1 115 ? -7.364 8.656 14.428 1.00 92.19 115 GLY A CA 1
ATOM 925 C C . GLY A 1 115 ? -6.727 7.939 13.234 1.00 92.19 115 GLY A C 1
ATOM 926 O O . GLY A 1 115 ? -5.552 7.605 13.319 1.00 92.19 115 GLY A O 1
ATOM 927 N N . THR A 1 116 ? -7.463 7.713 12.140 1.00 96.69 116 THR A N 1
ATOM 928 C CA . THR A 1 116 ? -6.919 7.098 10.917 1.00 96.69 116 THR A CA 1
ATOM 929 C C . THR A 1 116 ? -6.814 8.087 9.759 1.00 96.69 116 THR A C 1
ATOM 931 O O . THR A 1 116 ? -7.623 9.013 9.622 1.00 96.69 116 THR A O 1
ATOM 934 N N . ASN A 1 117 ? -5.828 7.846 8.898 1.00 98.31 117 ASN A N 1
ATOM 935 C CA . ASN A 1 117 ? -5.545 8.617 7.696 1.00 98.31 117 ASN A CA 1
ATOM 936 C C . ASN A 1 117 ? -5.740 7.733 6.452 1.00 98.31 117 ASN A C 1
ATOM 938 O O . ASN A 1 117 ? -5.543 6.516 6.534 1.00 98.31 117 ASN A O 1
ATOM 942 N N . PRO A 1 118 ? -6.121 8.318 5.302 1.00 98.56 118 PRO A N 1
ATOM 943 C CA . PRO A 1 118 ? -6.205 7.580 4.046 1.00 98.56 118 PRO A CA 1
ATOM 944 C C . PRO A 1 118 ? -4.822 7.088 3.604 1.00 98.56 118 PRO A C 1
ATOM 946 O O . PRO A 1 118 ? -3.869 7.863 3.545 1.00 98.56 118 PRO A O 1
ATOM 949 N N . LEU A 1 119 ? -4.737 5.808 3.253 1.00 98.81 119 LEU A N 1
ATOM 950 C CA . LEU A 1 119 ? -3.597 5.216 2.565 1.00 98.81 119 LEU A CA 1
ATOM 951 C C . LEU A 1 119 ? -3.818 5.358 1.059 1.00 98.81 119 LEU A C 1
ATOM 953 O O . LEU A 1 119 ? -4.601 4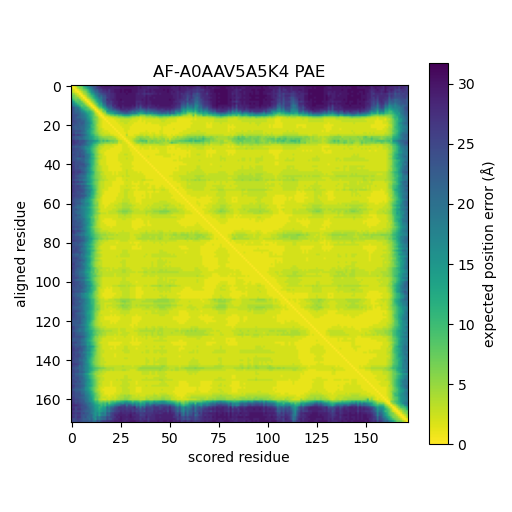.618 0.462 1.00 98.81 119 LEU A O 1
ATOM 957 N N . TYR A 1 120 ? -3.163 6.341 0.453 1.00 98.81 120 TYR A N 1
ATOM 958 C CA . TYR A 1 120 ? -3.237 6.596 -0.982 1.00 98.81 120 TYR A CA 1
ATOM 959 C C . TYR A 1 120 ? -2.484 5.509 -1.744 1.00 98.81 120 TYR A C 1
ATOM 961 O O . TYR A 1 120 ? -1.343 5.224 -1.391 1.00 98.81 120 TYR A O 1
ATOM 969 N N . ARG A 1 121 ? -3.102 4.943 -2.785 1.00 98.75 121 ARG A N 1
ATOM 970 C CA . ARG A 1 121 ? -2.483 4.000 -3.725 1.00 98.75 121 ARG A CA 1
ATOM 971 C C . ARG A 1 121 ? -2.200 4.696 -5.046 1.00 98.75 121 ARG A C 1
ATOM 973 O O . ARG A 1 121 ? -3.049 5.421 -5.572 1.00 98.75 121 ARG A O 1
ATOM 980 N N . LEU A 1 122 ? -1.011 4.465 -5.576 1.00 98.69 122 LEU A N 1
ATOM 981 C CA . LEU A 1 122 ? -0.577 4.960 -6.866 1.00 98.69 122 LEU A CA 1
ATOM 982 C C . LEU A 1 122 ? 0.130 3.853 -7.645 1.00 98.69 122 LEU A C 1
ATOM 984 O O . LEU A 1 122 ? 0.718 2.958 -7.044 1.00 98.69 122 LEU A O 1
ATOM 988 N N . TYR A 1 123 ? 0.114 3.951 -8.970 1.00 98.06 123 TYR A N 1
ATOM 989 C CA . TYR A 1 123 ? 0.773 2.995 -9.854 1.00 98.06 123 TYR A CA 1
ATOM 990 C C . TYR A 1 123 ? 1.534 3.700 -10.974 1.00 98.06 123 TYR A C 1
ATOM 992 O O . TYR A 1 123 ? 1.010 4.612 -11.616 1.00 98.06 123 TYR A O 1
ATOM 1000 N N . SER A 1 124 ? 2.764 3.271 -11.242 1.00 97.06 124 SER A N 1
ATOM 1001 C CA . SER A 1 124 ? 3.541 3.713 -12.401 1.00 97.06 124 SER A CA 1
ATOM 1002 C C . SER A 1 124 ? 3.656 2.578 -13.408 1.00 97.06 124 SER A C 1
ATOM 1004 O O . SER A 1 124 ? 4.353 1.600 -13.162 1.00 97.06 124 SER A O 1
ATOM 1006 N N . SER A 1 125 ? 3.045 2.725 -14.585 1.00 95.31 125 SER A N 1
ATOM 1007 C CA . SER A 1 125 ? 3.192 1.747 -15.675 1.00 95.31 125 SER A CA 1
ATOM 1008 C C . SER A 1 125 ? 4.576 1.773 -16.328 1.00 95.31 125 SER A C 1
ATOM 1010 O O . SER A 1 125 ? 4.970 0.807 -16.973 1.00 95.31 125 SER A O 1
ATOM 1012 N N . TYR A 1 126 ? 5.319 2.875 -16.173 1.00 93.44 126 TYR A N 1
ATOM 1013 C CA . TYR A 1 126 ? 6.693 2.988 -16.662 1.00 93.44 126 TYR A CA 1
ATOM 1014 C C . TYR A 1 126 ? 7.674 2.234 -15.759 1.00 93.44 126 TYR A C 1
ATOM 1016 O O . TYR A 1 126 ? 8.542 1.525 -16.260 1.00 93.44 126 TYR A O 1
ATOM 1024 N N . ALA A 1 127 ? 7.535 2.386 -14.438 1.00 92.38 127 ALA A N 1
ATOM 1025 C CA . ALA A 1 127 ? 8.364 1.670 -13.469 1.00 92.38 127 ALA A CA 1
ATOM 1026 C C . ALA A 1 127 ? 7.866 0.237 -13.225 1.00 92.38 127 ALA A C 1
ATOM 1028 O O . ALA A 1 127 ? 8.662 -0.615 -12.862 1.00 92.38 127 ALA A O 1
ATOM 1029 N N . THR A 1 128 ? 6.581 -0.022 -13.494 1.00 93.81 128 THR A N 1
ATOM 1030 C CA . THR A 1 128 ? 5.849 -1.208 -13.031 1.00 93.81 128 THR A CA 1
ATOM 1031 C C . THR A 1 128 ? 5.937 -1.329 -11.510 1.00 93.81 128 THR A C 1
ATOM 1033 O O . THR A 1 128 ? 6.413 -2.328 -11.003 1.00 93.81 128 THR A O 1
ATOM 1036 N N . ASP A 1 129 ? 5.500 -0.281 -10.807 1.00 96.12 129 ASP A N 1
ATOM 1037 C CA . ASP A 1 129 ? 5.610 -0.175 -9.345 1.00 96.12 129 ASP A CA 1
ATOM 1038 C C . ASP A 1 129 ? 4.319 0.366 -8.722 1.00 96.12 129 ASP A C 1
ATOM 1040 O O . ASP A 1 129 ? 3.757 1.363 -9.209 1.00 96.12 129 ASP A O 1
ATOM 1044 N N . HIS A 1 130 ? 3.881 -0.263 -7.631 1.00 97.19 130 HIS A N 1
ATOM 1045 C CA . HIS A 1 130 ? 2.834 0.262 -6.762 1.00 97.19 130 HIS A CA 1
ATOM 1046 C C . HIS A 1 130 ? 3.398 1.003 -5.551 1.00 97.19 130 HIS A C 1
ATOM 1048 O O . HIS A 1 130 ? 4.149 0.483 -4.729 1.00 97.19 130 HIS A O 1
ATOM 1054 N N . PHE A 1 131 ? 2.890 2.213 -5.351 1.00 97.75 131 PHE A N 1
ATOM 1055 C CA . PHE A 1 131 ? 3.318 3.103 -4.289 1.00 97.75 131 PHE A CA 1
ATOM 1056 C C . PHE A 1 131 ? 2.163 3.444 -3.338 1.00 97.75 131 PHE A C 1
ATOM 1058 O O . PHE A 1 131 ? 1.058 3.776 -3.775 1.00 97.75 131 PHE A O 1
ATOM 1065 N N . TYR A 1 132 ? 2.421 3.385 -2.025 1.00 98.62 132 TYR A N 1
ATOM 1066 C CA . TYR A 1 132 ? 1.435 3.615 -0.970 1.00 98.62 132 TYR A CA 1
ATOM 1067 C C . TYR A 1 132 ? 1.947 4.630 0.050 1.00 98.62 132 TYR A C 1
ATOM 1069 O O . TYR A 1 132 ? 3.051 4.524 0.588 1.00 98.62 132 TYR A O 1
ATOM 1077 N N . THR A 1 133 ? 1.124 5.624 0.371 1.00 98.62 133 THR A N 1
ATOM 1078 C CA . THR A 1 133 ? 1.522 6.666 1.321 1.00 98.62 133 THR A CA 1
ATOM 1079 C C . THR A 1 133 ? 0.352 7.227 2.115 1.00 98.62 133 THR A C 1
ATOM 1081 O O . THR A 1 133 ? -0.762 7.334 1.608 1.00 98.62 133 THR A O 1
ATOM 1084 N N . LEU A 1 134 ? 0.610 7.610 3.369 1.00 98.25 134 LEU A N 1
ATOM 1085 C CA . LEU A 1 134 ? -0.301 8.434 4.171 1.00 98.25 134 LEU A CA 1
ATOM 1086 C C . LEU A 1 134 ? -0.165 9.936 3.867 1.00 98.25 134 LEU A C 1
ATOM 1088 O O . LEU A 1 134 ? -0.998 10.737 4.294 1.00 98.25 134 LEU A O 1
ATOM 1092 N N . SER A 1 135 ? 0.896 10.339 3.164 1.00 98.25 135 SER A N 1
ATOM 1093 C CA . SER A 1 135 ? 1.187 11.734 2.857 1.00 98.25 135 SER A CA 1
ATOM 1094 C C . SER A 1 135 ? 0.515 12.151 1.553 1.00 98.25 135 SER A C 1
ATOM 1096 O O . SER A 1 135 ? 0.899 11.738 0.458 1.00 98.25 135 SER A O 1
ATOM 1098 N N . GLU A 1 136 ? -0.476 13.036 1.655 1.00 97.88 136 GLU A N 1
ATOM 1099 C CA . GLU A 1 136 ? -1.139 13.598 0.477 1.00 97.88 136 GLU A CA 1
ATOM 1100 C C . GLU A 1 136 ? -0.152 14.383 -0.409 1.00 97.88 136 GLU A C 1
ATOM 1102 O O . GLU A 1 136 ? -0.252 14.352 -1.635 1.00 97.88 136 GLU A O 1
ATOM 1107 N N . SER A 1 137 ? 0.832 15.065 0.188 1.00 98.31 137 SER A N 1
ATOM 1108 C CA . SER A 1 137 ? 1.855 15.795 -0.568 1.00 98.31 137 SER A CA 1
ATOM 1109 C C . SER A 1 137 ? 2.819 14.858 -1.295 1.00 98.31 137 SER A C 1
ATOM 1111 O O . SER A 1 137 ? 3.213 15.163 -2.421 1.00 98.31 137 SER A O 1
ATOM 1113 N N . GLU A 1 138 ? 3.156 13.708 -0.708 1.00 98.25 138 GLU A N 1
ATOM 1114 C CA . GLU A 1 138 ? 3.972 12.679 -1.362 1.00 98.25 138 GLU A CA 1
ATOM 1115 C C . GLU A 1 138 ? 3.202 12.045 -2.528 1.00 98.25 138 GLU A C 1
ATOM 1117 O O . GLU A 1 138 ? 3.728 11.976 -3.635 1.00 98.25 138 GLU A O 1
ATOM 1122 N N . SER A 1 139 ? 1.919 11.721 -2.330 1.00 98.56 139 SER A N 1
ATOM 1123 C CA . SER A 1 139 ? 1.019 11.255 -3.396 1.00 98.56 139 SER A CA 1
ATOM 1124 C C . SER A 1 139 ? 0.924 12.257 -4.556 1.00 98.56 139 SER A C 1
ATOM 1126 O O . SER A 1 139 ? 1.063 11.890 -5.724 1.00 98.56 139 SER A O 1
ATOM 1128 N N . LYS A 1 140 ? 0.741 13.553 -4.269 1.00 98.50 140 LYS A N 1
ATOM 1129 C CA . LYS A 1 140 ? 0.717 14.609 -5.302 1.00 98.50 140 LYS A CA 1
ATOM 1130 C C . LYS A 1 140 ? 2.063 14.764 -6.010 1.00 98.50 140 LYS A C 1
ATOM 1132 O O . LYS A 1 140 ? 2.093 14.987 -7.218 1.00 98.50 140 LYS A O 1
ATOM 1137 N N . SER A 1 141 ? 3.167 14.633 -5.279 1.00 98.31 141 SER A N 1
ATOM 1138 C CA . SER A 1 141 ? 4.512 14.717 -5.856 1.00 98.31 141 SER A CA 1
ATOM 1139 C C . SER A 1 141 ? 4.789 13.538 -6.790 1.00 98.31 141 SER A C 1
ATOM 1141 O O . SER A 1 141 ? 5.252 13.757 -7.906 1.00 98.31 141 SER A O 1
ATOM 1143 N N . ALA A 1 142 ? 4.418 12.318 -6.387 1.00 97.81 142 ALA A N 1
ATOM 1144 C CA . ALA A 1 142 ? 4.549 11.109 -7.201 1.00 97.81 142 ALA A CA 1
ATOM 1145 C C . ALA A 1 142 ? 3.725 11.187 -8.500 1.00 97.81 142 ALA A C 1
ATOM 1147 O O . ALA A 1 142 ? 4.186 10.759 -9.561 1.00 97.81 142 ALA A O 1
ATOM 1148 N N . GLN A 1 143 ? 2.543 11.814 -8.454 1.00 98.19 143 GLN A N 1
ATOM 1149 C CA . GLN A 1 143 ? 1.761 12.102 -9.662 1.00 98.19 143 GLN A CA 1
ATOM 1150 C C . GLN A 1 143 ? 2.502 13.021 -10.638 1.00 98.19 143 GLN A C 1
ATOM 1152 O O . GLN A 1 143 ? 2.479 12.797 -11.847 1.00 98.19 143 GLN A O 1
ATOM 1157 N N . GLY A 1 144 ? 3.227 14.015 -10.119 1.00 97.31 144 GLY A N 1
ATOM 1158 C CA . GLY A 1 144 ? 4.099 14.875 -10.922 1.00 97.31 144 GLY A CA 1
ATOM 1159 C C . GLY A 1 144 ? 5.284 14.144 -11.567 1.00 97.31 144 GLY A C 1
ATOM 1160 O O . GLY A 1 144 ? 5.874 14.670 -12.509 1.00 97.31 144 GLY A O 1
ATOM 1161 N N . THR A 1 145 ? 5.621 12.937 -11.100 1.00 95.38 145 THR A N 1
ATOM 1162 C CA . THR A 1 145 ? 6.741 12.120 -11.596 1.00 95.38 145 THR A CA 1
ATOM 1163 C C . THR A 1 145 ? 6.299 10.852 -12.330 1.00 95.38 145 THR A C 1
ATOM 1165 O O . THR A 1 145 ? 7.118 9.965 -12.555 1.00 95.38 145 THR A O 1
ATOM 1168 N N . GLY A 1 146 ? 5.025 10.760 -12.728 1.00 96.06 146 GLY A N 1
ATOM 1169 C CA . GLY A 1 146 ? 4.533 9.706 -13.623 1.00 96.06 146 GLY A CA 1
ATOM 1170 C C . GLY A 1 146 ? 3.746 8.573 -12.964 1.00 96.06 146 GLY A C 1
ATOM 1171 O O . GLY A 1 146 ? 3.383 7.628 -13.659 1.00 96.06 146 GLY A O 1
ATOM 1172 N N . TYR A 1 147 ? 3.441 8.660 -11.667 1.00 98.25 147 TYR A N 1
ATOM 1173 C CA . TYR A 1 147 ? 2.499 7.736 -11.035 1.00 98.25 147 TYR A CA 1
ATOM 1174 C C . TYR A 1 147 ? 1.051 8.176 -11.283 1.00 98.25 147 TYR A C 1
ATOM 1176 O O . TYR A 1 147 ? 0.696 9.340 -11.114 1.00 98.25 147 TYR A O 1
ATOM 1184 N N . ALA A 1 148 ? 0.180 7.243 -11.641 1.00 98.62 148 ALA A N 1
ATOM 1185 C CA . ALA A 1 148 ? -1.258 7.454 -11.668 1.00 98.62 148 ALA A CA 1
ATOM 1186 C C . ALA A 1 148 ? -1.838 7.247 -10.265 1.00 98.62 148 ALA A C 1
ATOM 1188 O O . ALA A 1 148 ? -1.515 6.272 -9.591 1.00 98.62 148 ALA A O 1
ATOM 1189 N N . TYR A 1 149 ? -2.708 8.153 -9.822 1.00 98.62 149 TYR A N 1
ATOM 1190 C CA . TYR A 1 149 ? -3.466 7.965 -8.588 1.00 98.62 149 TYR A CA 1
ATOM 1191 C C . TYR A 1 149 ? -4.579 6.933 -8.795 1.00 98.62 149 TYR A C 1
ATOM 1193 O O . TYR A 1 149 ? -5.413 7.097 -9.684 1.00 98.62 149 TYR A O 1
ATOM 1201 N N . GLU A 1 150 ? -4.616 5.903 -7.950 1.00 98.56 150 GLU A N 1
ATOM 1202 C CA . GLU A 1 150 ? -5.580 4.798 -8.045 1.00 98.56 150 GLU A CA 1
ATOM 1203 C C . GLU A 1 150 ? -6.648 4.816 -6.946 1.00 98.56 150 GLU A C 1
ATOM 1205 O O . GLU A 1 150 ? -7.548 3.977 -6.935 1.00 98.56 150 GLU A O 1
ATOM 1210 N N . GLY A 1 151 ? -6.585 5.782 -6.027 1.00 98.25 151 GLY A N 1
ATOM 1211 C CA . GLY A 1 151 ? -7.565 5.937 -4.957 1.00 98.25 151 GLY A CA 1
ATOM 1212 C C . GLY A 1 151 ? -7.003 5.671 -3.564 1.00 98.25 151 GLY A C 1
ATOM 1213 O O . GLY A 1 151 ? -5.799 5.726 -3.317 1.00 98.25 151 GLY A O 1
ATOM 1214 N N . ILE A 1 152 ? -7.916 5.412 -2.631 1.00 98.62 152 ILE A N 1
ATOM 1215 C CA . ILE A 1 152 ? -7.608 5.087 -1.239 1.00 98.62 152 ILE A CA 1
ATOM 1216 C C . ILE A 1 152 ? -7.660 3.564 -1.100 1.00 98.62 152 ILE A C 1
ATOM 1218 O O . ILE A 1 152 ? -8.718 2.969 -1.296 1.00 98.62 152 ILE A O 1
ATOM 1222 N N . ALA A 1 153 ? -6.536 2.940 -0.745 1.00 98.31 153 ALA A N 1
ATOM 1223 C CA . ALA A 1 153 ? -6.465 1.501 -0.475 1.00 98.31 153 ALA A CA 1
ATOM 1224 C C . ALA A 1 153 ? -7.196 1.117 0.823 1.00 98.31 153 ALA A C 1
ATOM 1226 O O . ALA A 1 153 ? -7.702 0.005 0.953 1.00 98.31 153 ALA A O 1
ATOM 1227 N N . GLY A 1 154 ? -7.254 2.045 1.777 1.00 98.50 154 GLY A N 1
ATOM 1228 C CA . GLY A 1 154 ? -7.978 1.940 3.040 1.00 98.50 154 GLY A CA 1
ATOM 1229 C C . GLY A 1 154 ? -7.519 3.022 4.012 1.00 98.50 154 GLY A C 1
ATOM 1230 O O . GLY A 1 154 ? -6.866 3.986 3.610 1.00 98.50 154 GLY A O 1
ATOM 1231 N N . TYR A 1 155 ? -7.843 2.865 5.291 1.00 98.62 155 TYR A N 1
ATOM 1232 C CA . TYR A 1 155 ? -7.481 3.818 6.340 1.00 98.62 155 TYR A CA 1
ATOM 1233 C C . TYR A 1 155 ? -6.685 3.123 7.441 1.00 98.62 155 TYR A C 1
ATOM 1235 O O . TYR A 1 155 ? -7.064 2.048 7.915 1.00 98.62 155 TYR A O 1
ATOM 1243 N N . ILE A 1 156 ? -5.569 3.736 7.837 1.00 98.25 156 ILE A N 1
ATOM 1244 C CA . ILE A 1 156 ? -4.634 3.192 8.831 1.00 98.25 156 ILE A CA 1
ATOM 1245 C C . ILE A 1 156 ? -4.229 4.276 9.830 1.00 98.25 156 ILE A C 1
ATOM 1247 O O . ILE A 1 156 ? -4.410 5.467 9.574 1.00 98.25 156 ILE A O 1
ATOM 1251 N N . TYR A 1 157 ? -3.695 3.880 10.981 1.00 97.56 157 TYR A N 1
ATOM 1252 C CA . TYR A 1 157 ? -3.209 4.837 11.972 1.00 97.56 157 TYR A CA 1
ATOM 1253 C C . TYR A 1 157 ? -1.889 5.479 11.508 1.00 97.56 157 TYR A C 1
ATOM 1255 O O . TYR A 1 157 ? -1.089 4.804 10.846 1.00 97.56 157 TYR A O 1
ATOM 1263 N N . PRO A 1 158 ? -1.618 6.751 11.856 1.00 97.19 158 PRO A N 1
ATOM 1264 C CA . PRO A 1 158 ? -0.326 7.372 11.585 1.00 97.19 158 PRO A CA 1
ATOM 1265 C C . PRO A 1 158 ? 0.805 6.672 12.357 1.00 97.19 158 PRO A C 1
ATOM 1267 O O . PRO A 1 158 ? 0.578 5.934 13.320 1.00 97.19 158 PRO A O 1
ATOM 1270 N N . SER A 1 159 ? 2.047 6.871 11.917 1.00 95.38 159 SER A N 1
ATOM 1271 C CA . SER A 1 159 ? 3.222 6.170 12.455 1.00 95.38 159 SER A CA 1
ATOM 1272 C C . SER A 1 159 ? 3.541 6.516 13.915 1.00 95.38 159 SER A C 1
ATOM 1274 O O . SER A 1 159 ? 4.116 5.691 14.627 1.00 95.38 159 SER A O 1
ATOM 1276 N N . ASP A 1 160 ? 3.116 7.685 14.389 1.00 93.38 160 ASP A N 1
ATOM 1277 C CA . ASP A 1 160 ? 3.243 8.156 15.770 1.00 93.38 160 ASP A CA 1
ATOM 1278 C C . ASP A 1 160 ? 2.051 7.769 16.663 1.00 93.38 160 ASP A C 1
ATOM 1280 O O . ASP A 1 160 ? 2.069 8.044 17.862 1.00 93.38 160 ASP A O 1
ATOM 1284 N N . TYR A 1 161 ? 1.043 7.070 16.124 1.00 91.25 161 TYR A N 1
ATOM 1285 C CA . TYR A 1 161 ? -0.130 6.674 16.897 1.00 91.25 161 TYR A CA 1
ATOM 1286 C C . TYR A 1 161 ? 0.257 5.818 18.110 1.00 91.25 161 TYR A C 1
ATOM 1288 O O . TYR A 1 161 ? 0.879 4.754 17.980 1.00 91.25 161 TYR A O 1
ATOM 1296 N N . SER A 1 162 ? -0.152 6.271 19.294 1.00 79.44 162 SER A N 1
ATOM 1297 C CA . SER A 1 162 ? 0.009 5.571 20.564 1.00 79.44 162 SER A CA 1
ATOM 1298 C C . SER A 1 162 ? -1.365 5.247 21.135 1.00 79.44 162 SER A C 1
ATOM 1300 O O . SER A 1 162 ? -2.162 6.141 21.404 1.00 79.44 162 SER A O 1
ATOM 1302 N N . ALA A 1 163 ? -1.639 3.961 21.354 1.00 64.38 163 ALA A N 1
ATOM 1303 C CA . ALA A 1 163 ? -2.903 3.506 21.931 1.00 64.38 163 ALA A CA 1
ATOM 1304 C C . ALA A 1 163 ? -3.060 3.865 23.429 1.00 64.38 163 ALA A C 1
ATOM 1306 O O . ALA A 1 163 ? -4.104 3.580 24.009 1.00 64.38 163 ALA A O 1
ATOM 1307 N N . CYS A 1 164 ? -2.041 4.469 24.060 1.00 52.66 164 CYS A N 1
ATOM 1308 C CA . CYS A 1 164 ? -1.990 4.702 25.507 1.00 52.66 164 CYS A CA 1
ATOM 1309 C C . CYS A 1 164 ? -2.479 6.080 25.990 1.00 52.66 164 CYS A C 1
ATOM 1311 O O . CYS A 1 164 ? -2.501 6.290 27.199 1.00 52.66 164 CYS A O 1
ATOM 1313 N N . GLU A 1 165 ? -2.900 7.008 25.128 1.00 47.75 165 GLU A N 1
ATOM 1314 C CA . GLU A 1 165 ? -3.388 8.320 25.591 1.00 47.75 165 GLU A CA 1
ATOM 1315 C C . GLU A 1 165 ? -4.909 8.447 25.480 1.00 47.75 165 GLU A C 1
ATOM 1317 O O . GLU A 1 165 ? -5.458 9.059 24.567 1.00 47.75 165 GLU A O 1
ATOM 1322 N N . VAL A 1 166 ? -5.600 7.875 26.466 1.00 45.47 166 VAL A N 1
ATOM 1323 C CA . VAL A 1 166 ? -6.916 8.365 26.888 1.00 45.47 166 VAL A CA 1
ATOM 1324 C C . VAL A 1 166 ? -6.772 8.835 28.333 1.00 45.47 166 VAL A C 1
ATOM 1326 O O . VAL A 1 166 ? -7.156 8.141 29.270 1.00 45.47 166 VAL A O 1
ATOM 1329 N N . THR A 1 167 ? -6.179 10.011 28.543 1.00 40.31 167 THR A N 1
ATOM 1330 C CA . THR A 1 167 ? -6.435 10.749 29.784 1.00 40.31 167 THR A CA 1
ATOM 1331 C C . THR A 1 167 ? -7.784 11.424 29.613 1.00 40.31 167 THR A C 1
ATOM 1333 O O . THR A 1 167 ? -7.910 12.398 28.870 1.00 40.31 167 THR A O 1
ATOM 1336 N N . VAL A 1 168 ? -8.814 10.869 30.252 1.00 48.59 168 VAL A N 1
ATOM 1337 C CA . VAL A 1 168 ? -10.062 11.601 30.463 1.00 48.59 168 VAL A CA 1
ATOM 1338 C C . VAL A 1 168 ? -9.735 12.802 31.343 1.00 48.59 168 VAL A C 1
ATOM 1340 O O . VAL A 1 168 ? -9.447 12.658 32.529 1.00 48.59 168 VAL A O 1
ATOM 1343 N N . ASP A 1 169 ? -9.717 13.984 30.737 1.00 47.03 169 ASP A N 1
ATOM 1344 C CA . ASP A 1 169 ? -9.782 15.233 31.480 1.00 47.03 169 ASP A CA 1
ATOM 1345 C C . ASP A 1 169 ? -11.201 15.322 32.048 1.00 47.03 169 ASP A C 1
ATOM 1347 O O . ASP A 1 169 ? -12.163 15.640 31.343 1.00 47.03 169 ASP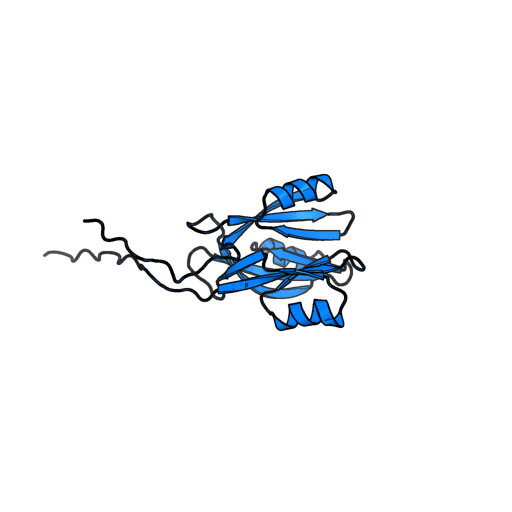 A O 1
ATOM 1351 N N . LEU A 1 170 ? -11.358 14.901 33.304 1.00 44.50 170 LEU A N 1
ATOM 1352 C CA . LEU A 1 170 ? -12.569 15.164 34.068 1.00 44.50 170 LEU A CA 1
ATOM 1353 C C . LEU A 1 170 ? -12.526 16.644 34.441 1.00 44.50 170 LEU A C 1
ATOM 1355 O O . LEU A 1 170 ? -12.042 17.002 35.512 1.00 44.50 170 LEU A O 1
ATOM 1359 N N . GLY A 1 171 ? -12.985 17.481 33.510 1.00 52.75 171 GLY A N 1
ATOM 1360 C CA . GLY A 1 171 ? -13.172 18.904 33.743 1.00 52.75 171 GLY A CA 1
ATOM 1361 C C . GLY A 1 171 ? -14.036 19.143 34.983 1.00 52.75 171 GLY A C 1
ATOM 1362 O O . GLY A 1 171 ? -15.071 18.490 35.157 1.00 52.75 171 GLY A O 1
ATOM 1363 N N . GLU A 1 172 ? -13.561 20.056 35.831 1.00 48.91 172 GLU A N 1
ATOM 1364 C CA . GLU A 1 172 ? -14.297 20.660 36.951 1.00 48.91 172 GLU A CA 1
ATOM 1365 C C . GLU A 1 172 ? -15.521 21.465 36.486 1.00 48.91 172 GLU A C 1
ATOM 1367 O O . GLU A 1 172 ? -15.460 22.099 35.404 1.00 48.91 172 GLU A O 1
#

Radius of gyration: 18.9 Å; Cα contacts (8 Å, |Δi|>4): 328; chains: 1; bounding box: 66×37×54 Å

Sequence (172 aa):
MSQPHTTSESKEGQAYELYSLYRAWSSSCPDHFYTNNFDEWENAINNLGYKGEGITGKIPKNYIPDTTPFYRLYSASATDHFYTANKAEMENAFQNLGYTPEGTVGYIYTCQIKGTNPLYRLYSSYATDHFYTLSESESKSAQGTGYAYEGIAGYIYPSDYSACEVTVDLGE

Solvent-accessible surface area (backbone atoms only — not comparable to full-atom values): 9815 Å² total; per-residue (Å²): 137,86,78,83,81,81,76,81,81,77,84,78,82,82,81,74,64,63,33,55,32,35,32,32,39,23,83,93,53,45,26,38,48,74,37,50,46,66,68,60,55,51,45,34,40,76,74,66,69,29,44,77,71,49,59,63,18,29,29,36,59,56,90,50,91,71,43,38,59,29,34,35,27,39,18,84,91,63,46,24,38,47,75,41,50,47,65,69,60,52,49,44,35,41,76,74,67,66,28,44,79,76,48,65,66,26,22,35,23,78,57,86,50,94,77,42,43,56,30,37,32,29,38,20,83,86,61,40,25,40,45,77,38,62,44,67,68,58,55,55,50,41,42,76,72,61,29,45,82,74,49,68,61,29,21,33,29,48,61,82,68,64,92,81,78,77,78,80,78,81,75,131

Nearest PDB structures (foldseek):
  3tii-assembly1_A  TM=4.094E-01  e=8.828E+00  Xenopus tropicalis
  5sb5-assembly1_F  TM=3.214E-01  e=6.033E+00  Gallus gallus
  7jre-assembly1_A  TM=1.566E-01  e=9.842E+00  enterovirus D68

InterPro domains:
  IPR043708 Domain of unknown function DUF5648 [PF18885] (21-156)